Protein AF-A0A920TPU3-F1 (afdb_monomer_lite)

Sequence (57 aa):
MVLVGILLTNLNIYPLNIYFHGLGVVGWTIAGFVSKDKAILTNFGLQIPLFLVGIYK

Secondary structure (DSSP, 8-state):
-HHHHHHHHHTT-TTHHHHHHHHHHHHHHHHHHHTT-HHHHHHHHTHHHHHHHHH--

Structure (mmCIF, N/CA/C/O backbone):
data_AF-A0A920TPU3-F1
#
_entry.id   AF-A0A920TPU3-F1
#
loop_
_atom_site.group_PDB
_atom_site.id
_atom_site.type_symbol
_atom_site.label_atom_id
_atom_site.label_alt_id
_atom_site.label_comp_id
_atom_site.label_asym_id
_atom_site.label_entity_id
_atom_site.label_seq_id
_atom_site.pdbx_PDB_ins_code
_atom_site.Cartn_x
_atom_site.Cartn_y
_atom_site.Cartn_z
_atom_site.occupancy
_atom_site.B_iso_or_equiv
_atom_site.auth_seq_id
_atom_site.auth_comp_id
_atom_site.auth_asym_id
_atom_site.auth_atom_id
_atom_site.pdbx_PDB_model_num
ATOM 1 N N . MET A 1 1 ? -4.843 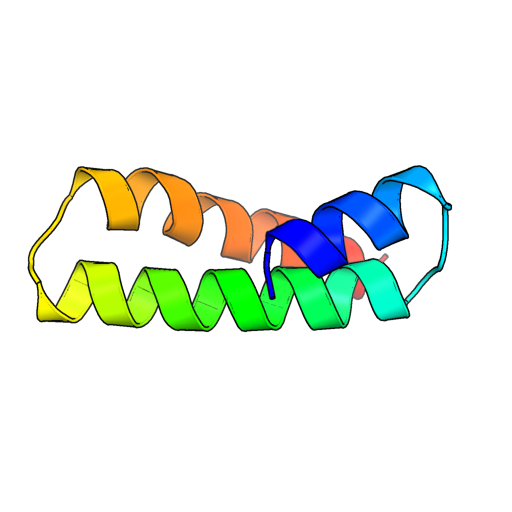-7.631 -6.116 1.00 85.06 1 MET A N 1
ATOM 2 C CA . MET A 1 1 ? -3.985 -6.583 -6.713 1.00 85.06 1 MET A CA 1
ATOM 3 C C . MET A 1 1 ? -2.596 -6.544 -6.083 1.00 85.06 1 MET A C 1
ATOM 5 O O . MET A 1 1 ? -1.642 -6.714 -6.821 1.00 85.06 1 MET A O 1
ATOM 9 N N . VAL A 1 2 ? -2.464 -6.472 -4.749 1.00 94.12 2 VAL A N 1
ATOM 10 C CA . VAL A 1 2 ? -1.151 -6.512 -4.055 1.00 94.12 2 VAL A CA 1
ATOM 11 C C . VAL A 1 2 ? -0.300 -7.731 -4.443 1.00 94.12 2 VAL A C 1
ATOM 13 O O . VAL A 1 2 ? 0.820 -7.564 -4.902 1.00 94.12 2 VAL A O 1
ATOM 16 N N . LEU A 1 3 ? -0.846 -8.952 -4.358 1.00 95.56 3 LEU A N 1
ATOM 17 C CA . LEU A 1 3 ? -0.107 -10.177 -4.713 1.00 95.56 3 LEU A CA 1
ATOM 18 C C . LEU A 1 3 ? 0.332 -10.218 -6.187 1.00 95.56 3 LEU A C 1
ATOM 20 O O . LEU A 1 3 ? 1.420 -10.694 -6.491 1.00 95.56 3 LEU A O 1
ATOM 24 N N . VAL A 1 4 ? -0.485 -9.671 -7.094 1.00 96.94 4 VAL A N 1
ATOM 25 C CA . VAL A 1 4 ? -0.120 -9.526 -8.514 1.00 96.94 4 VAL A CA 1
ATOM 26 C C . VAL A 1 4 ? 1.025 -8.525 -8.653 1.00 96.94 4 VAL A C 1
ATOM 28 O O . VAL A 1 4 ? 1.995 -8.807 -9.342 1.00 96.94 4 VAL A O 1
ATOM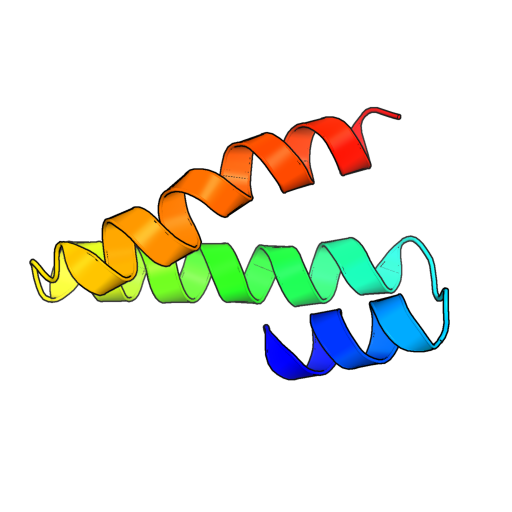 31 N N . GLY A 1 5 ? 0.960 -7.397 -7.943 1.00 94.88 5 GLY A N 1
ATOM 32 C CA . GLY A 1 5 ? 2.061 -6.441 -7.852 1.00 94.88 5 GLY A CA 1
ATOM 33 C C . GLY A 1 5 ? 3.366 -7.084 -7.373 1.00 94.88 5 GLY A C 1
ATOM 34 O O . GLY A 1 5 ? 4.395 -6.905 -8.013 1.00 94.88 5 GLY A O 1
ATOM 35 N N . ILE A 1 6 ? 3.319 -7.896 -6.311 1.00 96.06 6 ILE A N 1
ATOM 36 C CA . ILE A 1 6 ? 4.482 -8.628 -5.773 1.00 96.06 6 ILE A CA 1
ATOM 37 C C . ILE A 1 6 ? 5.060 -9.609 -6.802 1.00 96.06 6 ILE A C 1
ATOM 39 O O . ILE A 1 6 ? 6.281 -9.685 -6.963 1.00 96.06 6 ILE A O 1
ATOM 43 N N . LEU A 1 7 ? 4.200 -10.339 -7.518 1.00 97.88 7 LEU A N 1
ATOM 44 C CA . LEU A 1 7 ? 4.625 -11.233 -8.594 1.00 97.88 7 LEU A CA 1
ATOM 45 C C . LEU A 1 7 ? 5.327 -10.455 -9.716 1.00 97.88 7 LEU A C 1
ATOM 47 O O . LEU A 1 7 ? 6.425 -10.820 -10.125 1.00 97.88 7 LEU A O 1
ATOM 51 N N . LEU A 1 8 ? 4.728 -9.358 -10.181 1.00 97.00 8 LEU A N 1
ATOM 52 C CA . LEU A 1 8 ? 5.303 -8.521 -11.237 1.00 97.00 8 LEU A CA 1
ATOM 53 C C . LEU A 1 8 ? 6.618 -7.854 -10.801 1.00 97.00 8 LEU A C 1
ATOM 55 O O . LEU A 1 8 ? 7.512 -7.681 -11.628 1.00 97.00 8 LEU A O 1
ATOM 59 N N . THR A 1 9 ? 6.765 -7.504 -9.518 1.00 95.25 9 THR A N 1
ATOM 60 C CA . THR A 1 9 ? 8.042 -7.052 -8.945 1.00 95.25 9 THR A CA 1
ATOM 61 C C . THR A 1 9 ? 9.096 -8.157 -9.017 1.00 95.25 9 THR A C 1
ATOM 63 O O . THR A 1 9 ? 10.208 -7.883 -9.455 1.00 95.25 9 THR A O 1
ATOM 66 N N . ASN A 1 10 ? 8.751 -9.402 -8.666 1.00 96.88 10 ASN A N 1
ATOM 67 C CA . ASN A 1 10 ? 9.667 -10.549 -8.775 1.00 96.88 10 ASN A CA 1
ATOM 68 C C . ASN A 1 10 ? 10.120 -10.813 -10.219 1.00 96.88 10 ASN A C 1
ATOM 70 O O . ASN A 1 10 ? 11.265 -11.183 -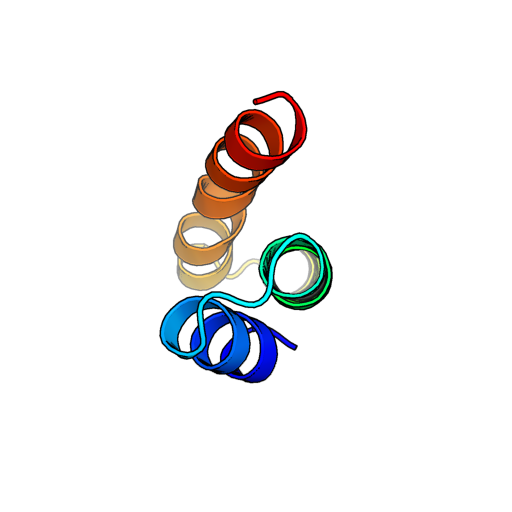10.452 1.00 96.88 10 ASN A O 1
ATOM 74 N N . LEU A 1 11 ? 9.231 -10.590 -11.187 1.00 97.94 11 LEU A N 1
ATOM 75 C CA . LEU A 1 11 ? 9.524 -10.734 -12.615 1.00 97.94 11 LEU A CA 1
ATOM 76 C C . LEU A 1 11 ? 10.170 -9.481 -13.239 1.00 97.94 11 LEU A C 1
ATOM 78 O O . LEU A 1 11 ? 10.428 -9.467 -14.439 1.00 97.94 11 LEU A O 1
ATOM 82 N N . ASN A 1 12 ? 10.421 -8.432 -12.448 1.00 95.94 12 ASN A N 1
ATOM 83 C CA . ASN A 1 12 ? 10.994 -7.152 -12.877 1.00 95.94 12 ASN A CA 1
ATOM 84 C C . ASN A 1 12 ? 10.223 -6.451 -14.022 1.00 95.94 12 ASN A C 1
ATOM 86 O O . ASN A 1 12 ? 10.812 -5.801 -14.885 1.00 95.94 12 ASN A O 1
ATOM 90 N N . ILE A 1 13 ? 8.889 -6.569 -14.036 1.00 96.88 13 ILE A N 1
ATOM 91 C CA . ILE A 1 13 ? 8.035 -5.981 -15.081 1.00 96.88 13 ILE A CA 1
ATOM 92 C C . ILE A 1 13 ? 7.608 -4.562 -14.680 1.00 96.88 13 ILE A C 1
ATOM 94 O O . ILE A 1 13 ? 6.583 -4.364 -14.022 1.00 96.88 13 ILE A O 1
ATOM 98 N N . TYR A 1 14 ? 8.392 -3.568 -15.094 1.00 92.75 14 TYR A N 1
ATOM 99 C CA . TYR A 1 14 ? 8.124 -2.140 -14.886 1.00 92.75 14 TYR A CA 1
ATOM 100 C C . TYR A 1 14 ? 7.443 -1.500 -16.115 1.00 92.75 14 TYR A C 1
ATOM 102 O O . TYR A 1 14 ? 7.801 -1.858 -17.238 1.00 92.75 14 TYR A O 1
ATOM 110 N N . PRO A 1 15 ? 6.482 -0.560 -15.961 1.00 92.00 15 PRO A N 1
ATOM 111 C CA . PRO A 1 15 ? 5.932 -0.000 -14.713 1.00 92.00 15 PRO A CA 1
ATOM 112 C C . PRO A 1 15 ? 4.725 -0.773 -14.151 1.00 92.00 15 PRO A C 1
ATOM 114 O O . PRO A 1 15 ? 4.100 -0.350 -13.176 1.00 92.00 15 PRO A O 1
ATOM 117 N N . LEU A 1 16 ? 4.366 -1.906 -14.766 1.00 94.25 16 LEU A N 1
ATOM 118 C CA . LEU A 1 16 ? 3.145 -2.646 -14.440 1.00 94.25 16 LEU A CA 1
ATOM 119 C C . LEU A 1 16 ? 3.105 -3.107 -12.977 1.00 94.25 16 LEU A C 1
ATOM 121 O O . LEU A 1 16 ? 2.047 -3.073 -12.345 1.00 94.25 16 LEU A O 1
ATOM 125 N N . ASN A 1 17 ? 4.257 -3.499 -12.432 1.00 94.19 17 ASN A N 1
ATOM 126 C CA . ASN A 1 17 ? 4.403 -3.875 -11.031 1.00 94.19 17 ASN A CA 1
ATOM 127 C C . ASN A 1 17 ? 3.912 -2.776 -10.074 1.00 94.19 17 ASN A C 1
ATOM 129 O O . ASN A 1 17 ? 3.091 -3.063 -9.203 1.00 94.19 17 ASN A O 1
ATOM 133 N N . ILE A 1 18 ? 4.320 -1.523 -10.275 1.00 93.06 18 ILE A N 1
ATOM 134 C CA . ILE A 1 18 ? 3.935 -0.391 -9.431 1.00 93.06 18 ILE A CA 1
ATOM 135 C C . ILE A 1 18 ? 2.448 -0.070 -9.588 1.00 93.06 18 ILE A C 1
ATOM 137 O O . ILE A 1 18 ? 1.782 0.172 -8.583 1.00 93.06 18 ILE A O 1
ATOM 141 N N . TYR A 1 19 ? 1.890 -0.125 -10.800 1.00 93.00 19 TYR A N 1
ATOM 142 C CA . TYR A 1 19 ? 0.462 0.155 -10.995 1.0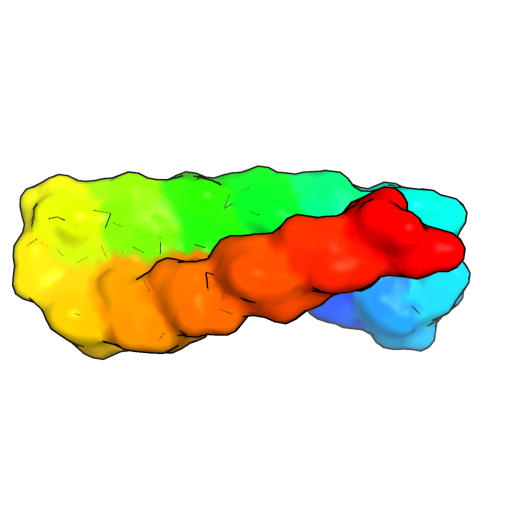0 93.00 19 TYR A CA 1
ATOM 143 C C . TYR A 1 19 ? -0.440 -0.871 -10.304 1.00 93.00 19 TYR A C 1
ATOM 145 O O . TYR A 1 19 ? -1.357 -0.492 -9.570 1.00 93.00 19 TYR A O 1
ATOM 153 N N . PHE A 1 20 ? -0.170 -2.168 -10.477 1.00 95.38 20 PHE A N 1
ATOM 154 C CA . PHE A 1 20 ? -0.975 -3.218 -9.843 1.00 95.38 20 PHE A CA 1
ATOM 155 C C . PHE A 1 20 ? -0.790 -3.260 -8.326 1.00 95.38 20 PHE A C 1
ATOM 157 O O . PHE A 1 20 ? -1.766 -3.462 -7.593 1.00 95.38 20 PHE A O 1
ATOM 164 N N . HIS A 1 21 ? 0.436 -3.054 -7.840 1.00 95.06 21 HIS A N 1
ATOM 165 C CA . HIS A 1 21 ? 0.698 -3.009 -6.407 1.00 95.06 21 HIS A CA 1
ATOM 166 C C . HIS A 1 21 ? 0.036 -1.775 -5.777 1.00 95.06 21 HIS A C 1
ATOM 168 O O . HIS A 1 21 ? -0.738 -1.922 -4.830 1.00 95.06 21 HIS A O 1
ATOM 174 N N . GLY A 1 22 ? 0.246 -0.592 -6.361 1.00 94.00 22 GLY A N 1
ATOM 175 C CA . GLY A 1 22 ? -0.300 0.684 -5.897 1.00 94.00 22 GLY A CA 1
ATOM 176 C C . GLY A 1 22 ? -1.828 0.704 -5.841 1.00 94.00 22 GLY A C 1
ATOM 177 O O . GLY A 1 22 ? -2.390 1.092 -4.818 1.00 94.00 22 GLY A O 1
ATOM 178 N N . LEU A 1 23 ? -2.520 0.188 -6.867 1.00 95.19 23 LEU A N 1
ATOM 179 C CA . LEU A 1 23 ? -3.983 0.017 -6.832 1.00 95.19 23 LEU A CA 1
ATOM 180 C C . LEU A 1 23 ? -4.435 -0.860 -5.658 1.00 95.19 23 LEU A C 1
ATOM 182 O O . LEU A 1 23 ? -5.427 -0.563 -4.992 1.00 95.19 23 LEU A O 1
ATOM 186 N N . GLY A 1 24 ? -3.700 -1.941 -5.390 1.00 96.00 24 GLY A N 1
ATOM 187 C CA . GLY A 1 24 ? -3.969 -2.810 -4.250 1.00 96.00 24 GLY A CA 1
ATOM 188 C C . GLY A 1 24 ? -3.797 -2.101 -2.910 1.00 96.00 24 GLY A C 1
ATOM 189 O O . GLY A 1 24 ? -4.647 -2.250 -2.035 1.00 96.00 24 GLY A O 1
ATOM 190 N N . VAL A 1 25 ? -2.735 -1.311 -2.771 1.00 96.62 25 VAL A N 1
ATOM 191 C CA . VAL A 1 25 ? -2.459 -0.523 -1.565 1.00 96.62 25 VAL A CA 1
ATOM 192 C C . VAL A 1 25 ? -3.544 0.519 -1.310 1.00 96.62 25 VAL A C 1
ATOM 194 O O . VAL A 1 25 ? -4.022 0.621 -0.181 1.00 96.62 25 VAL A O 1
ATOM 197 N N . VAL A 1 26 ? -3.982 1.254 -2.337 1.00 96.06 26 VAL A N 1
ATOM 198 C CA . VAL A 1 26 ? -5.079 2.229 -2.206 1.00 96.06 26 VAL A CA 1
ATOM 199 C C . VAL A 1 26 ? -6.359 1.535 -1.738 1.00 96.06 26 VAL A C 1
ATOM 201 O O . VAL A 1 26 ? -6.972 1.979 -0.767 1.00 96.06 26 VAL A O 1
ATOM 204 N N . GLY A 1 27 ? -6.721 0.407 -2.358 1.00 96.56 27 GLY A N 1
ATOM 205 C CA . GLY A 1 27 ? -7.903 -0.366 -1.969 1.00 96.56 27 GLY A CA 1
ATOM 206 C C . GLY A 1 27 ? -7.861 -0.830 -0.510 1.00 96.56 27 GLY A C 1
ATOM 207 O O . GLY A 1 27 ? -8.822 -0.627 0.232 1.00 96.56 27 GLY A O 1
ATOM 208 N N . TRP A 1 28 ? -6.731 -1.386 -0.063 1.00 97.06 28 TRP A N 1
ATOM 209 C CA . TRP A 1 28 ? -6.569 -1.812 1.329 1.00 97.06 28 TRP A CA 1
ATOM 210 C C . TRP A 1 28 ? -6.501 -0.651 2.319 1.00 97.06 28 TRP A C 1
ATOM 212 O O . TRP A 1 28 ? -7.007 -0.776 3.430 1.00 97.06 28 TRP A O 1
ATOM 222 N N . THR A 1 29 ? -5.938 0.489 1.925 1.00 96.38 29 THR A N 1
ATOM 223 C CA . THR A 1 29 ? -5.913 1.691 2.769 1.00 96.38 29 THR A CA 1
ATOM 224 C C . THR A 1 29 ? -7.332 2.211 3.006 1.00 96.38 29 THR A C 1
ATOM 226 O O . THR A 1 29 ? -7.695 2.498 4.146 1.00 96.38 29 THR A O 1
ATOM 229 N N . ILE A 1 30 ? -8.169 2.248 1.961 1.00 97.19 30 ILE A N 1
ATOM 230 C CA . ILE A 1 30 ? -9.594 2.596 2.081 1.00 97.19 30 ILE A CA 1
ATOM 231 C C . ILE A 1 30 ? -10.320 1.573 2.966 1.00 97.19 30 ILE A C 1
ATOM 233 O O . ILE A 1 30 ? -11.046 1.966 3.877 1.00 97.19 30 ILE A O 1
ATOM 237 N N . ALA A 1 31 ? -10.092 0.273 2.757 1.00 97.19 31 ALA A N 1
ATOM 238 C CA . ALA A 1 31 ? -10.705 -0.780 3.570 1.00 97.19 31 ALA A CA 1
ATOM 239 C C . ALA A 1 31 ? -10.316 -0.681 5.057 1.00 97.19 31 ALA A C 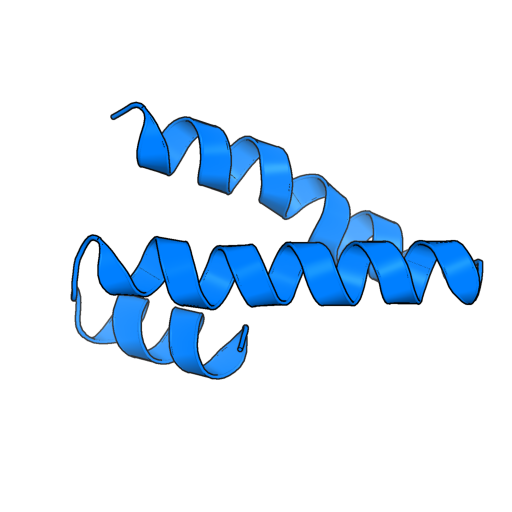1
ATOM 241 O O . ALA A 1 31 ? -11.180 -0.811 5.927 1.00 97.19 31 ALA A O 1
ATOM 242 N N . GLY A 1 32 ? -9.044 -0.393 5.351 1.00 97.00 32 GLY A N 1
ATOM 243 C CA . GLY A 1 32 ? -8.543 -0.163 6.708 1.00 97.00 32 GLY A CA 1
ATOM 244 C C . GLY A 1 32 ? -9.155 1.082 7.346 1.00 97.00 32 GLY A C 1
ATOM 245 O O . GLY A 1 32 ? -9.559 1.045 8.507 1.00 97.00 32 GLY A O 1
ATOM 246 N N . PHE A 1 33 ? -9.314 2.159 6.574 1.00 96.94 33 PHE A N 1
ATOM 247 C CA . PHE A 1 33 ? -9.968 3.380 7.039 1.00 96.94 33 PHE A CA 1
ATOM 248 C C . PHE A 1 33 ? -11.453 3.156 7.371 1.00 96.94 33 PHE A C 1
ATOM 250 O O . PHE A 1 33 ? -11.891 3.500 8.469 1.00 96.94 33 PHE A O 1
ATOM 257 N N . VAL A 1 34 ? -12.214 2.524 6.468 1.00 98.25 34 VAL A N 1
ATOM 258 C CA . VAL A 1 34 ? -13.646 2.217 6.667 1.00 98.25 34 VAL A CA 1
ATOM 259 C C . VAL A 1 34 ? -13.852 1.281 7.858 1.00 98.25 34 VAL A C 1
ATOM 261 O O . VAL A 1 34 ? -14.740 1.506 8.678 1.00 98.25 34 VAL A O 1
ATOM 264 N N . SER A 1 35 ? -12.997 0.267 7.992 1.00 97.81 35 SER A N 1
ATOM 265 C CA . SER A 1 35 ? -13.078 -0.719 9.078 1.00 97.81 35 SER A CA 1
ATOM 266 C C . SER A 1 35 ? -12.505 -0.213 10.408 1.00 97.81 35 SER A C 1
ATOM 268 O O . SER A 1 35 ? -12.576 -0.924 11.407 1.00 97.81 35 SER A O 1
ATOM 270 N N . LYS A 1 36 ? -11.924 0.999 10.443 1.00 96.94 36 LYS A N 1
ATOM 271 C CA . LYS A 1 36 ? -11.153 1.539 11.581 1.00 96.94 36 LYS A CA 1
ATOM 272 C C . LYS A 1 36 ? -10.032 0.593 12.048 1.00 96.94 36 LYS A C 1
ATOM 274 O O . LYS A 1 36 ? -9.650 0.602 13.220 1.00 96.94 36 LYS A O 1
ATOM 279 N N . ASP A 1 37 ? -9.490 -0.201 11.127 1.00 97.69 37 ASP A N 1
ATOM 280 C CA . ASP A 1 37 ? -8.421 -1.156 11.394 1.00 97.69 37 ASP A CA 1
ATOM 281 C C . ASP A 1 37 ? -7.063 -0.458 11.265 1.00 97.69 37 ASP A C 1
ATOM 283 O O . ASP A 1 37 ? -6.559 -0.181 10.170 1.00 97.69 37 ASP A O 1
ATOM 287 N N . LYS A 1 38 ? -6.459 -0.175 12.422 1.00 95.75 38 LYS A N 1
ATOM 288 C CA . LYS A 1 38 ? -5.152 0.479 12.504 1.00 95.75 38 LYS A CA 1
ATOM 289 C C . LYS A 1 38 ? -4.031 -0.395 11.941 1.00 95.75 38 LYS A C 1
ATOM 291 O O . LYS A 1 38 ? -3.087 0.158 11.390 1.00 95.75 38 LYS A O 1
ATOM 296 N N . ALA A 1 39 ? -4.124 -1.721 12.041 1.00 96.69 39 ALA A N 1
ATOM 297 C CA . ALA A 1 39 ? -3.088 -2.617 11.536 1.00 96.69 39 ALA A CA 1
ATOM 298 C C . ALA A 1 39 ? -3.044 -2.590 10.002 1.00 96.69 39 ALA A C 1
ATOM 300 O O . ALA A 1 39 ? -1.967 -2.447 9.418 1.00 96.69 39 ALA A O 1
ATOM 301 N N . ILE A 1 40 ? -4.210 -2.635 9.349 1.00 96.38 40 ILE A N 1
ATOM 302 C CA . ILE A 1 40 ? -4.309 -2.492 7.887 1.00 96.38 40 ILE A CA 1
ATOM 303 C C . ILE A 1 40 ? -3.823 -1.103 7.454 1.00 96.38 40 ILE A C 1
ATOM 305 O O . ILE A 1 40 ? -3.037 -0.996 6.508 1.00 96.38 40 ILE A O 1
ATOM 309 N N . LEU A 1 41 ? -4.244 -0.046 8.158 1.00 96.38 41 LEU A N 1
ATOM 310 C CA . LEU A 1 41 ? -3.882 1.328 7.809 1.00 96.38 41 LEU A CA 1
ATOM 311 C C . LEU A 1 41 ? -2.376 1.592 7.959 1.00 96.38 41 LEU A C 1
ATOM 313 O O . LEU A 1 41 ? -1.785 2.234 7.095 1.00 96.38 41 LEU A O 1
ATOM 317 N N . THR A 1 42 ? -1.735 1.065 9.005 1.00 94.88 42 THR A N 1
ATOM 318 C CA . THR A 1 42 ? -0.278 1.163 9.175 1.00 94.88 42 THR A CA 1
ATOM 319 C C . THR A 1 42 ? 0.468 0.359 8.110 1.00 94.88 42 THR A C 1
ATOM 321 O O . THR A 1 42 ? 1.441 0.864 7.557 1.00 94.88 42 THR A O 1
ATOM 324 N N . ASN A 1 43 ? 0.009 -0.854 7.778 1.00 94.56 43 ASN A N 1
ATOM 325 C CA . ASN A 1 43 ? 0.671 -1.699 6.782 1.00 94.56 43 ASN A CA 1
ATOM 326 C C . ASN A 1 43 ? 0.634 -1.074 5.378 1.00 94.56 43 ASN A C 1
ATOM 328 O O . ASN A 1 43 ? 1.673 -0.889 4.747 1.00 94.56 43 ASN A O 1
ATOM 332 N N . PHE A 1 44 ? -0.558 -0.725 4.892 1.00 95.62 44 PHE A N 1
ATOM 333 C CA . PHE A 1 44 ? -0.732 -0.256 3.516 1.00 95.62 44 PHE A CA 1
ATOM 334 C C . PHE A 1 44 ? -0.563 1.260 3.374 1.00 95.62 44 PHE A C 1
ATOM 336 O O . PHE A 1 44 ? -0.017 1.716 2.373 1.00 95.62 44 PHE A O 1
ATOM 343 N N . GLY A 1 45 ? -0.917 2.058 4.383 1.00 92.69 45 GLY A N 1
ATOM 344 C CA . GLY A 1 45 ? -0.752 3.513 4.322 1.00 92.69 45 GLY A CA 1
ATOM 345 C C . GLY A 1 45 ? 0.710 3.940 4.156 1.00 92.69 45 GLY A C 1
ATOM 346 O O . GLY A 1 45 ? 1.003 4.821 3.350 1.00 92.69 45 GLY A O 1
ATOM 347 N N . LEU A 1 46 ? 1.646 3.264 4.835 1.00 92.00 46 LEU A N 1
ATOM 348 C CA . LEU A 1 46 ? 3.087 3.524 4.695 1.00 92.00 46 LEU A CA 1
ATOM 349 C C . LEU A 1 46 ? 3.653 3.117 3.325 1.00 92.00 46 LEU A C 1
ATOM 351 O O . LEU A 1 46 ? 4.700 3.620 2.922 1.00 92.00 46 LEU A O 1
ATOM 355 N N . GLN A 1 47 ? 2.968 2.241 2.586 1.00 92.25 47 GLN A N 1
ATOM 356 C CA . GLN A 1 47 ? 3.395 1.829 1.249 1.00 92.25 47 GLN A CA 1
ATOM 357 C C . GLN A 1 47 ? 3.068 2.886 0.182 1.00 92.25 47 GLN A C 1
ATOM 359 O O . GLN A 1 47 ? 3.734 2.925 -0.851 1.00 92.25 47 GLN A O 1
ATOM 364 N N . ILE A 1 48 ? 2.107 3.789 0.424 1.00 92.38 48 ILE A N 1
ATOM 365 C CA . ILE A 1 48 ? 1.730 4.839 -0.539 1.00 92.38 48 ILE A CA 1
ATOM 366 C C . ILE A 1 48 ? 2.902 5.799 -0.833 1.00 92.38 48 ILE A C 1
ATOM 368 O O . ILE A 1 48 ? 3.242 5.946 -2.009 1.00 92.38 48 ILE A O 1
ATOM 372 N N . PRO A 1 49 ? 3.581 6.413 0.163 1.00 90.19 49 PRO A N 1
ATOM 373 C CA . PRO A 1 49 ? 4.749 7.260 -0.092 1.00 90.19 49 PRO A CA 1
ATOM 374 C C . PRO A 1 49 ? 5.880 6.534 -0.828 1.00 90.19 49 PRO A C 1
ATOM 376 O O . PRO A 1 49 ? 6.519 7.118 -1.700 1.00 90.19 49 PRO A O 1
ATOM 379 N N . LEU A 1 50 ? 6.107 5.253 -0.513 1.00 87.12 50 LEU A N 1
ATOM 380 C CA . LEU A 1 50 ? 7.138 4.441 -1.165 1.00 87.12 50 LEU A CA 1
ATOM 381 C C . LEU A 1 50 ? 6.844 4.243 -2.656 1.00 87.12 50 LEU A C 1
ATOM 383 O O . LEU A 1 50 ? 7.739 4.409 -3.485 1.00 87.12 50 LEU A O 1
ATOM 387 N N . PHE A 1 51 ? 5.591 3.946 -3.011 1.00 86.38 51 PHE A N 1
ATOM 388 C CA . PHE A 1 51 ? 5.197 3.830 -4.415 1.00 86.38 51 PHE A CA 1
ATOM 389 C C . PHE A 1 51 ? 5.243 5.167 -5.148 1.00 86.38 51 PHE A C 1
ATOM 391 O O . PHE A 1 51 ? 5.661 5.188 -6.301 1.00 86.3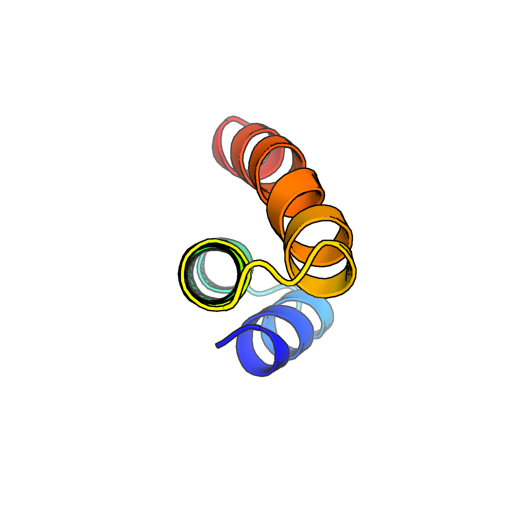8 51 PHE A O 1
ATOM 398 N N . LEU A 1 52 ? 4.887 6.278 -4.495 1.00 86.69 52 LEU A N 1
ATOM 399 C CA . LEU A 1 52 ? 5.013 7.608 -5.096 1.00 86.69 52 LEU A CA 1
ATOM 400 C C . LEU A 1 52 ? 6.466 7.900 -5.486 1.00 86.69 52 LEU A C 1
ATOM 402 O O . LEU A 1 52 ? 6.720 8.244 -6.636 1.00 86.69 52 LEU A O 1
ATOM 406 N N . VAL A 1 53 ? 7.428 7.672 -4.586 1.00 87.31 53 VAL A N 1
ATOM 407 C CA . VAL A 1 53 ? 8.861 7.813 -4.908 1.00 87.31 53 VAL A CA 1
ATOM 408 C C . VAL A 1 53 ? 9.268 6.910 -6.078 1.00 87.31 53 VAL A C 1
ATOM 410 O O . VAL A 1 53 ? 10.022 7.342 -6.943 1.00 87.31 53 VAL A O 1
ATOM 413 N N . GLY A 1 54 ? 8.749 5.681 -6.133 1.00 82.00 54 GLY A N 1
ATOM 414 C CA . GLY A 1 54 ? 9.009 4.749 -7.231 1.00 82.00 54 GLY A CA 1
ATOM 415 C C . GLY A 1 54 ? 8.436 5.172 -8.590 1.00 82.00 54 GLY A C 1
ATOM 416 O O . GLY A 1 54 ? 8.987 4.765 -9.602 1.00 82.00 54 GLY A O 1
ATOM 417 N N . ILE A 1 55 ? 7.366 5.976 -8.630 1.00 83.56 55 ILE A N 1
ATOM 418 C CA . ILE A 1 55 ? 6.770 6.501 -9.875 1.00 83.56 55 ILE A CA 1
ATOM 419 C C . ILE A 1 55 ? 7.551 7.709 -10.410 1.00 83.56 55 ILE A C 1
ATOM 421 O O . ILE A 1 55 ? 7.636 7.893 -11.620 1.00 83.56 55 ILE A O 1
ATOM 425 N N . TYR A 1 56 ? 8.086 8.554 -9.522 1.00 80.31 56 TYR A N 1
ATOM 426 C CA . TYR A 1 56 ? 8.811 9.776 -9.901 1.00 80.31 56 TYR A CA 1
ATOM 427 C C . TYR A 1 56 ? 10.296 9.550 -10.236 1.00 80.31 56 TYR A C 1
ATOM 429 O O . TYR A 1 56 ? 10.986 10.512 -10.577 1.00 80.31 56 TYR A O 1
ATOM 437 N N . LYS A 1 57 ? 10.794 8.318 -10.105 1.00 65.56 57 LYS A N 1
ATOM 438 C CA . LYS A 1 57 ? 12.167 7.923 -10.434 1.00 65.56 57 LYS A CA 1
ATOM 439 C C . LYS A 1 57 ? 12.232 7.293 -11.821 1.00 65.56 57 LYS A C 1
ATOM 441 O O . LYS A 1 57 ? 13.237 7.563 -12.512 1.00 65.56 57 LYS A O 1
#

Radius of gyration: 11.46 Å; chains: 1; bounding box: 26×21×28 Å

Foldseek 3Di:
DLVVLVVCVVVVPPPVSLVVNLVVLVVQCVVCVVVVPPVSVVVSVVVNVVSVVVVVD

pLDDT: mean 93.43, std 5.6, range [65.56, 98.25]